Protein AF-A0A176YHS0-F1 (afdb_monomer)

Structure (mmCIF, N/CA/C/O backbone):
data_AF-A0A176YHS0-F1
#
_entry.id   AF-A0A176YHS0-F1
#
loop_
_atom_site.group_PDB
_atom_site.id
_atom_site.type_symbol
_atom_site.label_atom_id
_atom_site.label_alt_id
_atom_site.label_comp_id
_atom_site.label_asym_id
_atom_site.label_entity_id
_atom_site.label_seq_id
_atom_site.pdbx_PDB_ins_code
_atom_site.Cartn_x
_atom_site.Cartn_y
_atom_site.Cartn_z
_atom_site.occupancy
_atom_site.B_iso_or_equiv
_atom_site.auth_seq_id
_atom_site.auth_comp_id
_atom_site.auth_asym_id
_atom_site.auth_atom_id
_atom_site.pdbx_PDB_model_num
ATOM 1 N N . MET A 1 1 ? -35.285 -6.888 7.145 1.00 36.59 1 MET A N 1
ATOM 2 C CA . MET A 1 1 ? -34.048 -7.122 7.920 1.00 36.59 1 MET A CA 1
ATOM 3 C C . MET A 1 1 ? -33.165 -5.893 7.753 1.00 36.59 1 MET A C 1
ATOM 5 O O . MET A 1 1 ? -32.927 -5.507 6.618 1.00 36.59 1 MET A O 1
ATOM 9 N N . LYS A 1 2 ? -32.815 -5.190 8.837 1.00 32.19 2 LYS A N 1
ATO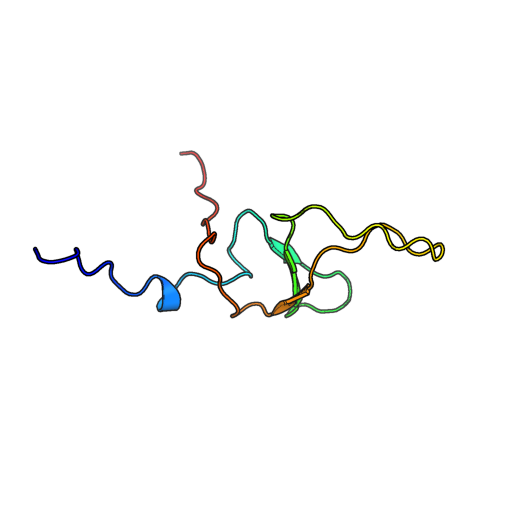M 10 C CA . LYS A 1 2 ? -32.042 -3.937 8.775 1.00 32.19 2 LYS A CA 1
ATOM 11 C C . LYS A 1 2 ? -30.555 -4.286 8.827 1.00 32.19 2 LYS A C 1
ATOM 13 O O . LYS A 1 2 ? -30.112 -4.837 9.829 1.00 32.19 2 LYS A O 1
ATOM 18 N N . GLN A 1 3 ? -29.812 -3.998 7.759 1.00 43.50 3 GLN A N 1
ATOM 19 C CA . GLN A 1 3 ? -28.350 -4.033 7.803 1.00 43.50 3 GLN A CA 1
ATOM 20 C C . GLN A 1 3 ? -27.873 -3.047 8.883 1.00 43.50 3 GLN A C 1
ATOM 22 O O . GLN A 1 3 ? -28.403 -1.930 8.946 1.00 43.50 3 GLN A O 1
ATOM 27 N N . PRO A 1 4 ? -26.926 -3.431 9.754 1.00 40.53 4 PRO A N 1
ATOM 28 C CA . PRO A 1 4 ? -26.370 -2.506 10.725 1.00 40.53 4 PRO A CA 1
ATOM 29 C C . PRO A 1 4 ? -25.653 -1.393 9.955 1.00 40.53 4 PRO A C 1
ATOM 31 O O . PRO A 1 4 ? -24.784 -1.656 9.126 1.00 40.53 4 PRO A O 1
ATOM 34 N N . ARG A 1 5 ? -26.064 -0.141 10.190 1.00 41.06 5 ARG A N 1
ATOM 35 C CA . ARG A 1 5 ? -25.349 1.042 9.705 1.00 41.06 5 ARG A CA 1
ATOM 36 C C . ARG A 1 5 ? -24.016 1.1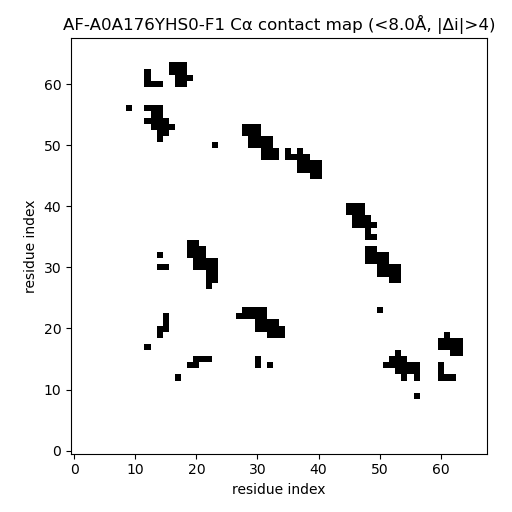04 10.445 1.00 41.06 5 ARG A C 1
ATOM 38 O O . ARG A 1 5 ? -23.930 1.716 11.505 1.00 41.06 5 ARG A O 1
ATOM 45 N N . LEU A 1 6 ? -23.005 0.433 9.901 1.00 47.94 6 LEU A N 1
ATOM 46 C CA . LEU A 1 6 ? -21.611 0.759 10.175 1.00 47.94 6 LEU A CA 1
ATOM 47 C C . LEU A 1 6 ? -21.466 2.265 9.921 1.00 47.94 6 LEU A C 1
ATOM 49 O O . LEU A 1 6 ? -21.852 2.744 8.851 1.00 47.94 6 LEU A O 1
ATOM 53 N N . ALA A 1 7 ? -20.991 3.020 10.914 1.00 45.03 7 ALA A N 1
ATOM 54 C CA . ALA A 1 7 ? -20.562 4.400 10.697 1.00 45.03 7 ALA A CA 1
ATOM 55 C C . ALA A 1 7 ? -19.619 4.436 9.476 1.00 45.03 7 ALA A C 1
ATOM 57 O O . ALA A 1 7 ? -18.941 3.430 9.234 1.00 45.03 7 ALA A O 1
ATOM 58 N N . PR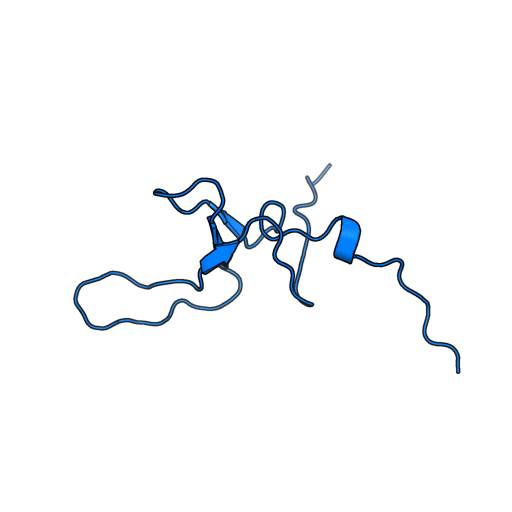O A 1 8 ? -19.582 5.510 8.667 1.00 46.75 8 PRO A N 1
ATOM 59 C CA . PRO A 1 8 ? -18.769 5.508 7.463 1.00 46.75 8 PRO A CA 1
ATOM 60 C C . PRO A 1 8 ? -17.302 5.366 7.879 1.00 46.75 8 PRO A C 1
ATOM 62 O O . PRO A 1 8 ? -16.676 6.326 8.307 1.00 46.75 8 PRO A O 1
ATOM 65 N N . LEU A 1 9 ? -16.736 4.166 7.722 1.00 49.91 9 LEU A N 1
ATOM 66 C CA . LEU A 1 9 ? -15.290 3.941 7.810 1.00 49.91 9 LEU A CA 1
ATOM 67 C C . LEU A 1 9 ? -14.530 4.913 6.888 1.00 49.91 9 LEU A C 1
ATOM 69 O O . LEU A 1 9 ? -13.376 5.206 7.140 1.00 49.91 9 LEU A O 1
ATOM 73 N N . ARG A 1 10 ? -15.205 5.471 5.872 1.00 48.62 10 ARG A N 1
ATOM 74 C CA . ARG A 1 10 ? -14.722 6.495 4.936 1.00 48.62 10 ARG A CA 1
ATOM 75 C C . ARG A 1 10 ? -14.072 7.728 5.565 1.00 48.62 10 ARG A C 1
ATOM 77 O O . ARG A 1 10 ? -13.193 8.283 4.929 1.00 48.62 10 ARG A O 1
ATOM 84 N N . ASP A 1 11 ? -14.481 8.160 6.758 1.00 50.31 11 ASP A N 1
ATOM 85 C CA . ASP A 1 11 ? -13.937 9.403 7.336 1.00 50.31 11 ASP A CA 1
ATOM 86 C C . ASP A 1 11 ? -12.599 9.182 8.077 1.00 50.31 11 ASP A C 1
ATOM 88 O O . ASP A 1 11 ? -11.992 10.139 8.551 1.00 50.31 11 ASP A O 1
ATOM 92 N N . ARG A 1 12 ? -12.144 7.923 8.208 1.00 54.69 12 ARG A N 1
ATOM 93 C CA . ARG A 1 12 ? -10.886 7.546 8.891 1.00 54.69 12 ARG A CA 1
A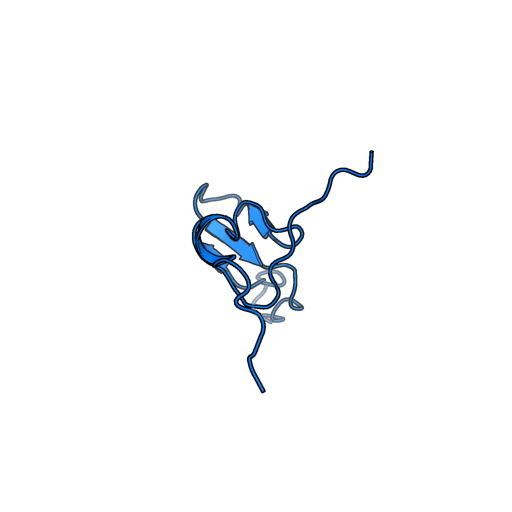TOM 94 C C . ARG A 1 12 ? -10.052 6.484 8.171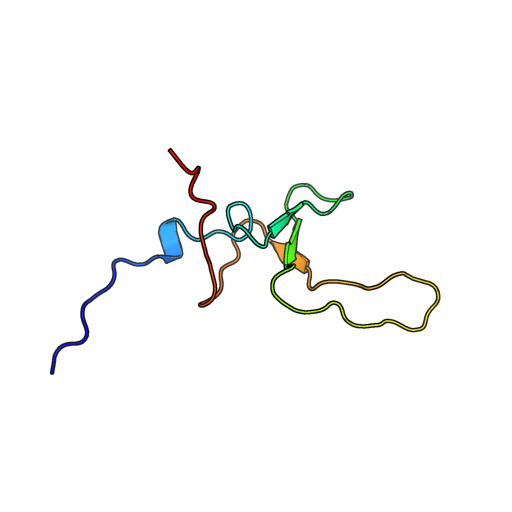 1.00 54.69 12 ARG A C 1
ATOM 96 O O . ARG A 1 12 ? -8.869 6.355 8.460 1.00 54.69 12 ARG A O 1
ATOM 103 N N . ALA A 1 13 ? -10.653 5.714 7.269 1.00 61.06 13 ALA A N 1
ATOM 104 C CA . ALA A 1 13 ? -9.968 4.703 6.482 1.00 61.06 13 ALA A CA 1
ATOM 105 C C . ALA A 1 13 ? -9.234 5.390 5.334 1.00 61.06 13 ALA A C 1
ATOM 107 O O . ALA A 1 13 ? -9.860 5.710 4.331 1.00 61.06 13 ALA A O 1
ATOM 108 N N . ALA A 1 14 ? -7.939 5.626 5.498 1.00 78.19 14 ALA A N 1
ATOM 109 C CA . ALA A 1 14 ? -7.080 6.248 4.502 1.00 78.19 14 ALA A CA 1
ATOM 110 C C . ALA A 1 14 ? -5.927 5.291 4.185 1.00 78.19 14 ALA A C 1
ATOM 112 O O . ALA A 1 14 ? -5.379 4.650 5.081 1.00 78.19 14 ALA A O 1
ATOM 113 N N . CYS A 1 15 ? -5.547 5.147 2.919 1.00 82.88 15 CYS A N 1
ATOM 114 C CA . CYS A 1 15 ? -4.437 4.280 2.530 1.00 82.88 15 CYS A CA 1
ATOM 115 C C . CYS A 1 15 ? -3.120 4.671 3.213 1.00 82.88 15 CYS A C 1
ATOM 117 O O . CYS A 1 15 ? -2.312 3.779 3.472 1.00 82.88 15 CYS A O 1
ATOM 119 N N . GLY A 1 16 ? -2.955 5.945 3.587 1.00 81.56 16 GLY A N 1
ATOM 120 C CA . GLY A 1 16 ? -1.817 6.414 4.379 1.00 81.56 16 GLY A CA 1
ATOM 121 C C . GLY A 1 16 ? -1.719 5.833 5.798 1.00 81.56 16 GLY A C 1
ATOM 122 O O . GLY A 1 16 ? -0.635 5.821 6.367 1.00 81.56 16 GLY A O 1
ATOM 123 N N . THR A 1 17 ? -2.816 5.315 6.364 1.00 85.88 17 THR A N 1
ATOM 124 C CA . THR A 1 17 ? -2.866 4.704 7.711 1.00 85.88 17 THR A CA 1
ATOM 125 C C . THR A 1 17 ? -3.221 3.214 7.682 1.00 85.88 17 THR A C 1
ATOM 127 O O . THR A 1 17 ? -3.542 2.608 8.706 1.00 85.88 17 THR A O 1
ATOM 130 N N . CYS A 1 18 ? -3.207 2.606 6.496 1.00 86.50 18 CYS A N 1
ATOM 131 C CA . CYS A 1 18 ? -3.539 1.200 6.305 1.00 86.50 18 CYS A CA 1
ATOM 132 C C . CYS A 1 18 ? -2.328 0.310 6.622 1.00 86.50 18 CYS A C 1
ATOM 134 O O . CYS A 1 18 ? -1.240 0.593 6.132 1.00 86.50 18 CYS A O 1
ATOM 136 N N . GLU A 1 19 ? -2.518 -0.831 7.300 1.00 88.12 19 GLU A N 1
ATOM 137 C CA . GLU A 1 19 ? -1.439 -1.806 7.588 1.00 88.12 19 GLU A CA 1
ATOM 138 C C . GLU A 1 19 ? -0.742 -2.330 6.313 1.00 88.12 19 GLU A C 1
ATOM 140 O O . GLU A 1 19 ? 0.362 -2.868 6.345 1.00 88.12 19 GLU A O 1
ATOM 145 N N . PHE A 1 20 ? -1.419 -2.212 5.166 1.00 88.25 20 PHE A N 1
ATOM 146 C CA . PHE A 1 20 ? -0.909 -2.633 3.864 1.00 88.25 20 PHE A CA 1
ATOM 147 C C . PHE A 1 20 ? -0.294 -1.487 3.049 1.00 88.25 20 PHE A C 1
ATOM 149 O O . PHE A 1 20 ? 0.129 -1.731 1.916 1.00 88.25 20 PHE A O 1
ATOM 156 N N . GLY A 1 21 ? -0.327 -0.252 3.546 1.00 87.50 21 GLY A N 1
ATOM 157 C CA . GLY A 1 21 ? 0.220 0.921 2.873 1.00 87.50 21 GLY A CA 1
ATOM 158 C C . GLY A 1 21 ? 1.716 1.062 3.139 1.00 87.50 21 GLY A C 1
ATOM 159 O O . GLY A 1 21 ? 2.162 0.983 4.276 1.00 87.50 21 GLY A O 1
ATOM 160 N N . GLU A 1 22 ? 2.501 1.285 2.090 1.00 88.12 22 GLU A N 1
ATOM 161 C CA . GLU A 1 22 ? 3.930 1.604 2.188 1.00 88.12 22 GLU A CA 1
ATOM 162 C C . GLU A 1 22 ? 4.191 2.901 1.416 1.00 88.12 22 GLU A C 1
ATOM 164 O O . GLU A 1 22 ? 3.832 2.984 0.244 1.00 88.12 22 GLU A O 1
ATOM 169 N N . MET A 1 23 ? 4.772 3.923 2.049 1.00 86.44 23 MET A N 1
ATOM 170 C CA . MET A 1 23 ? 4.991 5.231 1.414 1.00 86.44 23 MET A CA 1
ATOM 171 C C . MET A 1 23 ? 5.870 5.103 0.161 1.00 86.44 23 MET A C 1
ATOM 173 O O . MET A 1 23 ? 6.899 4.425 0.167 1.00 86.44 23 MET A O 1
ATOM 177 N N . HIS A 1 24 ? 5.467 5.751 -0.930 1.00 84.62 24 HIS A N 1
ATOM 178 C CA . HIS A 1 24 ? 6.209 5.747 -2.182 1.00 84.62 24 HIS A CA 1
ATOM 179 C C . HIS A 1 24 ? 7.443 6.657 -2.063 1.00 84.62 24 HIS A C 1
ATOM 181 O O . HIS A 1 24 ? 7.315 7.858 -1.858 1.00 84.62 24 HIS A O 1
ATOM 187 N N . GLU A 1 25 ? 8.649 6.116 -2.269 1.00 78.88 25 GLU A N 1
ATOM 188 C CA . GLU A 1 25 ? 9.932 6.804 -1.994 1.00 78.88 25 GLU A CA 1
ATOM 189 C C . GLU A 1 25 ? 10.118 8.168 -2.685 1.00 78.88 25 GLU A C 1
ATOM 191 O O . GLU A 1 25 ? 10.935 8.979 -2.264 1.00 78.88 25 GLU A O 1
ATOM 196 N N . SER A 1 26 ? 9.407 8.410 -3.788 1.00 80.50 26 SER A N 1
ATOM 197 C CA . SER A 1 26 ? 9.502 9.657 -4.564 1.00 80.50 26 SER A CA 1
ATOM 198 C C . SER A 1 26 ? 8.347 10.641 -4.346 1.00 80.50 26 SER A C 1
ATOM 200 O O . SER A 1 26 ? 8.361 11.700 -4.972 1.00 80.50 26 SER A O 1
ATOM 202 N N . ASN A 1 27 ? 7.325 10.290 -3.556 1.00 79.75 27 ASN A N 1
ATOM 203 C CA . ASN A 1 27 ? 6.151 11.138 -3.359 1.00 79.75 27 ASN A CA 1
ATOM 204 C C . ASN A 1 27 ? 5.444 10.838 -2.026 1.00 79.75 27 ASN A C 1
ATOM 206 O O . ASN A 1 27 ? 4.848 9.775 -1.867 1.00 79.75 27 ASN A O 1
ATOM 210 N N . ASP A 1 28 ? 5.446 11.824 -1.130 1.00 79.81 28 ASP A N 1
ATOM 211 C CA . ASP A 1 28 ? 4.906 11.724 0.232 1.00 79.81 28 ASP A CA 1
ATOM 212 C C . ASP A 1 28 ? 3.376 11.567 0.283 1.00 79.81 28 ASP A C 1
ATOM 214 O O . ASP A 1 28 ? 2.830 11.213 1.323 1.00 79.81 28 ASP A O 1
ATOM 218 N N . THR A 1 29 ? 2.666 11.810 -0.825 1.00 82.38 29 THR A N 1
ATOM 219 C CA . THR A 1 29 ? 1.205 11.625 -0.896 1.00 82.38 29 THR A CA 1
ATOM 220 C C . THR A 1 29 ? 0.797 10.302 -1.534 1.00 82.38 29 THR A C 1
ATOM 222 O O . THR A 1 29 ? -0.397 10.024 -1.640 1.00 82.38 29 THR A O 1
ATOM 225 N N . GLN A 1 30 ? 1.760 9.506 -2.008 1.00 87.19 30 GLN A N 1
ATOM 226 C CA . GLN A 1 30 ? 1.510 8.251 -2.707 1.00 87.19 30 GLN A CA 1
ATOM 227 C C . GLN A 1 30 ? 1.990 7.062 -1.891 1.00 87.19 30 GLN A C 1
ATOM 229 O O . GLN A 1 30 ? 3.027 7.101 -1.236 1.00 87.19 30 GLN A O 1
ATOM 234 N N . PHE A 1 31 ? 1.240 5.971 -1.979 1.00 88.88 31 PHE A N 1
ATOM 235 C CA . PHE A 1 31 ? 1.499 4.744 -1.243 1.00 88.88 31 PHE A CA 1
ATOM 236 C C . PHE A 1 31 ? 1.424 3.542 -2.180 1.00 88.88 31 PHE A C 1
ATOM 238 O O . PHE A 1 31 ? 0.564 3.460 -3.057 1.00 88.88 31 PHE A O 1
ATOM 245 N N . TYR A 1 32 ? 2.299 2.567 -1.972 1.00 88.31 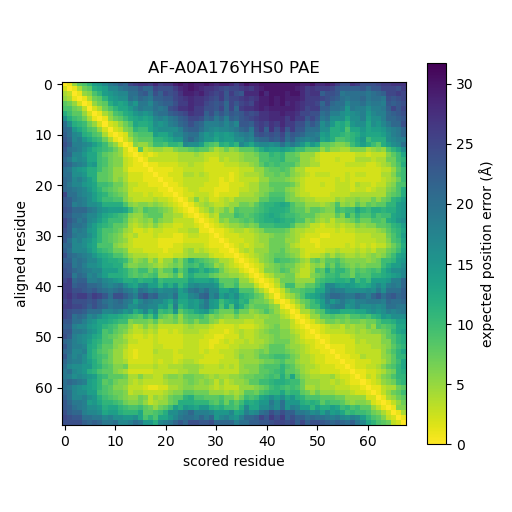32 TYR A N 1
ATOM 246 C CA . TYR A 1 32 ? 2.167 1.228 -2.518 1.00 88.31 32 TYR A CA 1
ATOM 247 C C . TYR A 1 32 ? 1.158 0.429 -1.691 1.00 88.31 32 TYR A C 1
ATOM 249 O O . TYR A 1 32 ? 1.323 0.242 -0.487 1.00 88.31 32 TYR A O 1
ATOM 257 N N . CYS A 1 33 ? 0.133 -0.116 -2.344 1.00 87.00 33 CYS A N 1
ATOM 258 C CA . CYS A 1 33 ? -0.804 -1.044 -1.722 1.00 87.00 33 CYS A CA 1
ATOM 259 C C . CYS A 1 33 ? -0.238 -2.473 -1.756 1.00 87.00 33 CYS A C 1
ATOM 261 O O . CYS A 1 33 ? -0.366 -3.201 -2.746 1.00 87.00 33 CYS A O 1
ATOM 263 N N . ARG A 1 34 ? 0.363 -2.904 -0.643 1.00 85.62 34 ARG A N 1
ATOM 264 C CA . ARG A 1 34 ? 1.025 -4.214 -0.474 1.00 85.62 34 ARG A CA 1
ATOM 265 C C . ARG A 1 34 ? 0.053 -5.374 -0.270 1.00 85.62 34 ARG A C 1
ATOM 267 O O . ARG A 1 34 ? 0.459 -6.534 -0.232 1.00 85.62 34 ARG A O 1
ATOM 274 N N . ARG A 1 35 ? -1.249 -5.085 -0.166 1.00 84.38 35 ARG A N 1
ATOM 275 C CA . ARG A 1 35 ? -2.298 -6.095 0.047 1.00 84.38 35 ARG A CA 1
ATOM 276 C C . ARG A 1 35 ? -2.368 -7.115 -1.088 1.00 84.38 35 ARG A C 1
ATOM 278 O O . ARG A 1 35 ? -2.738 -8.273 -0.858 1.00 84.38 35 ARG A O 1
ATOM 285 N N . ARG A 1 36 ? -2.103 -6.666 -2.316 1.00 77.94 36 ARG A N 1
ATOM 286 C CA . ARG A 1 36 ? -2.132 -7.480 -3.535 1.00 77.94 36 ARG A CA 1
ATOM 287 C C . ARG A 1 36 ? -0.700 -7.792 -3.955 1.00 77.94 36 ARG A C 1
ATOM 289 O O . ARG A 1 36 ? 0.187 -6.965 -3.788 1.00 77.94 36 ARG A O 1
ATOM 296 N N . ALA A 1 37 ? -0.492 -8.987 -4.508 1.00 74.81 37 ALA A N 1
ATOM 297 C CA . ALA A 1 37 ? 0.799 -9.354 -5.075 1.00 74.81 37 ALA A CA 1
ATOM 298 C C . ALA A 1 37 ? 1.197 -8.340 -6.163 1.00 74.81 37 ALA A C 1
ATOM 300 O O . ALA A 1 37 ? 0.322 -7.884 -6.910 1.00 74.81 37 ALA A O 1
ATOM 301 N N . PRO A 1 38 ? 2.487 -7.989 -6.262 1.00 76.19 38 PRO A N 1
ATOM 302 C CA . PRO A 1 38 ? 2.934 -7.039 -7.260 1.00 76.19 38 PRO A CA 1
ATOM 303 C C . PRO A 1 38 ? 2.749 -7.632 -8.655 1.00 76.19 38 PRO A C 1
ATOM 305 O O . PRO A 1 38 ? 2.870 -8.844 -8.865 1.00 76.19 38 PRO A O 1
ATOM 308 N N . VAL A 1 39 ? 2.485 -6.769 -9.631 1.00 71.38 39 VAL A N 1
ATOM 309 C CA . VAL A 1 39 ? 2.503 -7.186 -11.030 1.00 71.38 39 VAL A CA 1
ATOM 310 C C . VAL A 1 39 ? 3.963 -7.423 -11.405 1.00 71.38 39 VAL A C 1
ATOM 312 O O . VAL A 1 39 ? 4.807 -6.534 -11.269 1.00 71.38 39 VAL A O 1
ATOM 315 N N . LEU A 1 40 ? 4.277 -8.638 -11.859 1.00 67.00 40 LEU A N 1
ATOM 316 C CA . LEU A 1 40 ? 5.589 -8.953 -12.416 1.00 67.00 40 LEU A CA 1
ATOM 317 C C . LEU A 1 40 ? 5.729 -8.231 -13.756 1.00 67.00 40 LEU A C 1
ATOM 319 O O . LEU A 1 40 ? 5.244 -8.705 -14.784 1.00 67.00 40 LEU A O 1
ATOM 323 N N . VAL A 1 41 ? 6.383 -7.074 -13.752 1.00 63.72 41 VAL A N 1
ATOM 324 C CA . VAL A 1 41 ? 6.694 -6.356 -14.986 1.00 63.72 41 VAL A CA 1
ATOM 325 C C . VAL A 1 41 ? 8.051 -6.855 -15.486 1.00 63.72 41 VAL A C 1
ATOM 327 O O . VAL A 1 41 ? 9.096 -6.509 -14.948 1.00 63.72 41 VAL A O 1
ATOM 330 N N . ASN A 1 42 ? 8.054 -7.713 -16.509 1.00 59.12 42 ASN A N 1
ATOM 331 C CA . ASN A 1 42 ? 9.273 -8.267 -17.117 1.00 59.12 42 ASN A CA 1
ATOM 332 C C . ASN A 1 42 ? 9.971 -7.238 -18.035 1.00 59.12 42 ASN A C 1
ATOM 334 O O . ASN A 1 42 ? 10.080 -7.427 -19.242 1.00 59.12 42 ASN A O 1
ATOM 338 N N . SER A 1 43 ? 10.374 -6.099 -17.473 1.00 61.12 43 SER A N 1
ATOM 339 C CA . SER A 1 43 ? 11.015 -4.990 -18.200 1.00 61.12 43 SER A CA 1
ATOM 340 C C . SER A 1 43 ? 12.324 -4.524 -17.551 1.00 61.12 43 SER A C 1
ATOM 342 O O . SER A 1 43 ? 12.800 -3.425 -17.824 1.00 61.12 43 SER A O 1
ATOM 344 N N . GLY A 1 44 ? 12.905 -5.343 -16.664 1.00 65.25 44 GLY A N 1
ATOM 345 C CA . GLY A 1 44 ? 14.091 -4.995 -15.867 1.00 65.25 44 GLY A CA 1
ATOM 346 C C . GLY A 1 44 ? 13.808 -4.019 -14.719 1.00 65.25 44 GLY A C 1
ATOM 347 O O . GLY A 1 44 ? 14.675 -3.788 -13.881 1.00 65.25 44 GLY A O 1
ATOM 348 N N . LYS A 1 45 ? 12.589 -3.475 -14.649 1.00 61.66 45 LYS A N 1
ATOM 349 C CA . LYS A 1 45 ? 12.066 -2.756 -13.488 1.00 61.66 45 LYS A CA 1
ATOM 350 C C . LYS A 1 45 ? 11.486 -3.797 -12.529 1.00 61.66 45 LYS A C 1
ATOM 352 O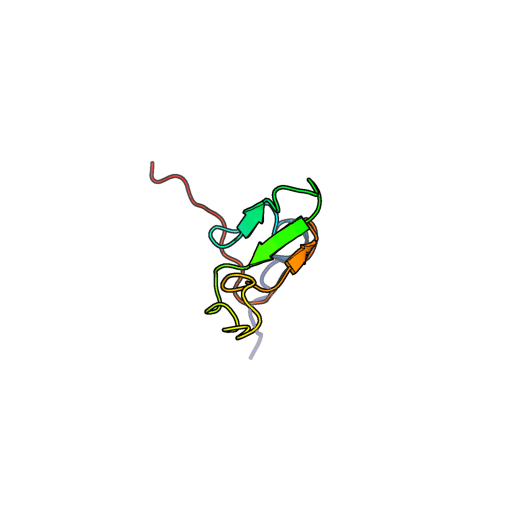 O . LYS A 1 45 ? 10.836 -4.733 -12.981 1.00 61.66 45 LYS A O 1
ATOM 357 N N . GLY A 1 46 ? 11.795 -3.690 -11.238 1.00 65.56 46 GLY A N 1
ATOM 358 C CA . GLY A 1 46 ? 11.362 -4.654 -10.221 1.00 65.56 46 GLY A CA 1
ATOM 359 C C . GLY A 1 46 ? 9.840 -4.828 -10.148 1.00 65.56 46 GLY A C 1
ATOM 360 O O . GLY A 1 46 ? 9.077 -4.154 -10.836 1.00 65.56 46 GLY A O 1
ATOM 361 N N . ALA A 1 47 ? 9.391 -5.755 -9.306 1.00 71.44 47 ALA A N 1
ATOM 362 C CA . ALA A 1 47 ? 7.970 -5.996 -9.078 1.00 71.44 47 ALA A CA 1
ATOM 363 C C . ALA A 1 47 ? 7.264 -4.701 -8.613 1.00 71.44 47 ALA A C 1
ATOM 365 O O . ALA A 1 47 ? 7.743 -4.051 -7.686 1.00 71.44 47 ALA A O 1
ATOM 366 N N . VAL A 1 48 ? 6.144 -4.326 -9.248 1.00 75.50 48 VAL A N 1
ATOM 367 C CA . VAL A 1 48 ? 5.438 -3.062 -8.959 1.00 75.50 48 VAL A CA 1
ATOM 368 C C . VAL A 1 48 ? 4.107 -3.347 -8.270 1.00 75.50 48 VAL A C 1
ATOM 370 O O . VAL A 1 48 ? 3.265 -4.082 -8.795 1.00 75.50 48 VAL A O 1
ATOM 373 N N . PHE A 1 49 ? 3.913 -2.756 -7.094 1.00 83.81 49 PHE A N 1
ATOM 374 C CA . PHE A 1 49 ? 2.634 -2.759 -6.387 1.00 83.81 49 PHE A CA 1
ATOM 375 C C . PHE A 1 49 ? 1.728 -1.631 -6.908 1.00 83.81 49 PHE A C 1
ATOM 377 O O . PHE A 1 49 ? 2.242 -0.617 -7.381 1.00 83.81 49 PHE A O 1
ATOM 384 N N . PRO A 1 50 ? 0.391 -1.773 -6.830 1.00 84.81 50 PRO A N 1
ATOM 385 C CA . PRO A 1 50 ? -0.523 -0.680 -7.152 1.00 84.81 50 PRO A CA 1
ATOM 386 C C . PRO A 1 50 ? -0.218 0.570 -6.320 1.00 84.81 50 PRO A C 1
ATOM 388 O O . PRO A 1 50 ? -0.019 0.454 -5.112 1.00 84.81 50 PRO A O 1
ATOM 391 N N . ILE A 1 51 ? -0.211 1.739 -6.963 1.00 87.50 51 ILE A N 1
ATOM 392 C CA . ILE A 1 51 ? -0.038 3.038 -6.303 1.00 87.50 51 ILE A CA 1
ATOM 393 C C . ILE A 1 51 ? -1.422 3.639 -6.043 1.00 87.50 51 ILE A C 1
ATOM 395 O O . ILE A 1 51 ? -2.275 3.617 -6.931 1.00 87.50 51 ILE A O 1
ATOM 399 N N . VAL A 1 52 ? -1.626 4.146 -4.832 1.00 86.56 52 VAL A N 1
ATOM 400 C CA . VAL A 1 52 ? -2.843 4.819 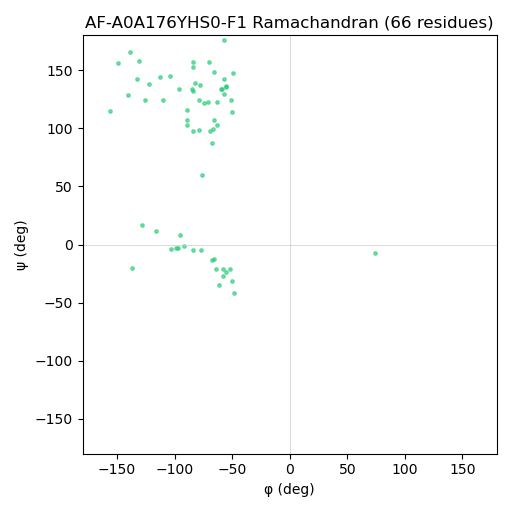-4.352 1.00 86.56 52 VAL A CA 1
ATOM 401 C C . VAL A 1 52 ? -2.460 6.132 -3.671 1.00 86.56 52 VAL A C 1
ATOM 403 O O . VAL A 1 52 ? -1.316 6.275 -3.231 1.00 86.56 52 VAL A O 1
ATOM 406 N N . ASP A 1 53 ? -3.390 7.077 -3.578 1.00 87.94 53 ASP A N 1
ATOM 407 C CA . ASP A 1 53 ? -3.161 8.321 -2.841 1.00 87.94 53 ASP A CA 1
ATOM 408 C C . ASP A 1 53 ? -3.440 8.142 -1.339 1.00 87.94 53 ASP A C 1
ATOM 410 O O . ASP A 1 53 ? -4.192 7.260 -0.922 1.00 87.94 53 ASP A O 1
ATOM 414 N N . GLU A 1 54 ? -2.851 9.004 -0.508 1.00 84.38 54 GLU A N 1
ATOM 415 C CA . GLU A 1 54 ? -2.977 8.983 0.959 1.00 84.38 54 GLU A CA 1
ATOM 416 C C . GLU A 1 54 ? -4.435 8.868 1.433 1.00 84.38 54 GLU A C 1
ATOM 418 O O . GLU A 1 54 ? -4.730 8.099 2.346 1.00 84.38 54 GLU A O 1
ATOM 423 N N . ASN A 1 55 ? -5.343 9.595 0.773 1.00 85.12 55 ASN A N 1
ATOM 424 C CA . ASN A 1 55 ? -6.763 9.693 1.124 1.00 85.12 55 ASN A CA 1
ATOM 425 C C . ASN A 1 55 ? -7.655 8.656 0.419 1.00 85.12 55 ASN A C 1
ATOM 427 O O . ASN A 1 55 ? -8.872 8.647 0.631 1.00 85.12 55 ASN A O 1
ATOM 431 N N . ASP A 1 56 ? -7.087 7.801 -0.434 1.00 84.62 56 ASP A N 1
ATOM 432 C CA . ASP A 1 56 ? -7.841 6.714 -1.050 1.00 84.62 56 ASP A CA 1
ATOM 433 C C . ASP A 1 56 ? -8.201 5.649 -0.012 1.00 84.62 56 ASP A C 1
ATOM 435 O O . ASP A 1 56 ? -7.559 5.500 1.026 1.00 84.62 56 ASP A O 1
ATOM 439 N N . TRP A 1 57 ? -9.249 4.875 -0.294 1.00 82.25 57 TRP A N 1
ATOM 440 C CA . TRP A 1 57 ? -9.692 3.801 0.589 1.00 82.25 57 TRP A CA 1
ATOM 441 C C . TRP A 1 57 ? -10.317 2.656 -0.204 1.00 82.25 57 TRP A C 1
ATOM 443 O O . TRP A 1 57 ? -10.835 2.829 -1.310 1.00 82.25 57 TRP A O 1
ATOM 453 N N . CYS A 1 58 ? -10.300 1.458 0.379 1.00 82.19 58 CYS A N 1
ATOM 454 C CA . CYS A 1 58 ? -10.946 0.283 -0.196 1.00 82.19 58 CYS A CA 1
ATOM 455 C C . CYS A 1 58 ? -11.670 -0.538 0.879 1.00 82.19 58 CYS A C 1
ATOM 457 O O . CYS A 1 58 ? -11.450 -0.359 2.074 1.00 82.19 58 CYS A O 1
ATOM 459 N N . GLY A 1 59 ? -12.540 -1.461 0.458 1.00 79.25 59 GLY A N 1
ATOM 460 C CA . GLY A 1 59 ? -13.292 -2.326 1.379 1.00 79.25 59 GLY A CA 1
ATOM 461 C C . GLY A 1 59 ? -12.434 -3.318 2.178 1.00 79.25 59 GLY A C 1
ATOM 462 O O . GLY A 1 59 ? -12.931 -3.894 3.139 1.00 79.25 59 GLY A O 1
ATOM 463 N N . ASP A 1 60 ? -11.165 -3.489 1.795 1.00 81.31 60 ASP A N 1
ATOM 464 C CA . ASP A 1 60 ? -10.176 -4.330 2.482 1.00 81.31 60 ASP A CA 1
ATOM 465 C C . ASP A 1 60 ? -9.299 -3.521 3.466 1.00 81.31 60 ASP A C 1
ATOM 467 O O . ASP A 1 60 ? -8.310 -4.055 3.970 1.00 81.31 60 ASP A O 1
ATOM 471 N N . PHE A 1 61 ? -9.617 -2.241 3.716 1.00 79.56 61 PHE A N 1
ATOM 472 C CA . PHE A 1 61 ? -8.863 -1.3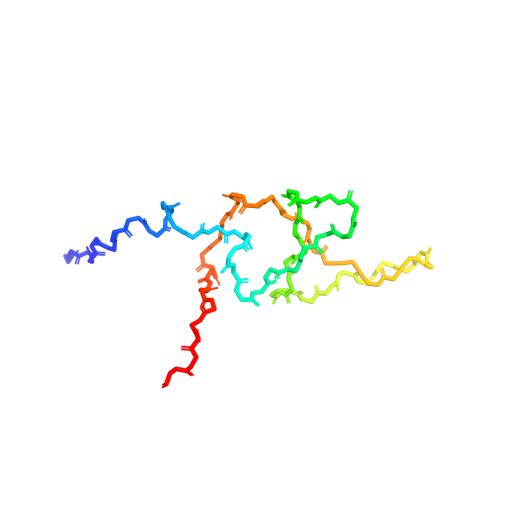91 4.641 1.00 79.56 61 PHE A CA 1
ATOM 473 C C . PHE A 1 61 ? -8.762 -2.023 6.031 1.00 79.56 61 PHE A C 1
ATOM 475 O O . PHE A 1 61 ? -9.751 -2.513 6.587 1.00 79.56 61 PHE A O 1
ATOM 482 N N . ARG A 1 62 ? -7.560 -1.954 6.600 1.00 79.56 62 ARG A N 1
ATOM 483 C CA . ARG A 1 62 ? -7.274 -2.355 7.969 1.00 79.56 62 ARG A CA 1
ATOM 484 C C . ARG A 1 62 ? -6.306 -1.363 8.586 1.00 79.56 62 ARG A C 1
ATOM 486 O O . ARG A 1 62 ? -5.280 -1.058 7.990 1.00 79.56 62 ARG A O 1
ATOM 493 N N . GLU A 1 63 ? -6.671 -0.858 9.752 1.00 76.88 63 GLU A N 1
ATOM 494 C CA . GLU A 1 63 ? -5.828 0.033 10.543 1.00 76.88 63 GLU A CA 1
ATOM 495 C C . GLU A 1 63 ? -4.763 -0.805 11.254 1.00 76.88 63 GLU A C 1
ATOM 497 O O . GLU A 1 63 ? -5.071 -1.891 11.762 1.00 76.88 63 GLU A O 1
ATOM 502 N N . GLU A 1 64 ? -3.521 -0.324 11.272 1.00 66.69 64 GLU A N 1
ATOM 503 C CA . GLU A 1 64 ? -2.485 -0.912 12.116 1.00 66.69 64 GLU A CA 1
ATOM 504 C C . GLU A 1 64 ? -2.878 -0.674 13.579 1.00 66.69 64 GLU A C 1
ATOM 506 O O . GLU A 1 64 ? -2.869 0.447 14.079 1.00 66.69 64 GLU A O 1
ATOM 511 N N . VAL A 1 65 ? -3.311 -1.734 14.255 1.00 65.25 65 VAL A N 1
ATOM 512 C CA . VAL A 1 65 ? -3.580 -1.696 15.691 1.00 65.25 65 VAL A CA 1
ATOM 513 C C . VAL A 1 65 ? -2.293 -2.052 16.415 1.00 65.25 65 VAL A C 1
ATOM 515 O O . VAL A 1 65 ? -1.891 -3.216 16.416 1.00 65.25 65 VAL A O 1
ATOM 518 N N . ASP A 1 66 ? -1.668 -1.053 17.040 1.00 55.62 66 ASP A N 1
ATOM 519 C CA . ASP A 1 66 ? -0.583 -1.263 17.996 1.00 55.62 66 ASP A CA 1
ATOM 520 C C . ASP A 1 66 ? -1.026 -2.308 19.031 1.00 55.62 66 ASP A C 1
ATOM 522 O O . ASP A 1 66 ? -1.973 -2.100 19.799 1.00 55.62 66 ASP A O 1
ATOM 526 N N . ALA A 1 67 ? -0.364 -3.465 19.029 1.00 48.22 67 ALA A N 1
ATOM 527 C CA . ALA A 1 67 ? -0.616 -4.518 20.000 1.00 48.22 67 ALA A CA 1
ATOM 528 C C . ALA A 1 67 ? -0.185 -4.019 21.389 1.00 48.22 67 ALA A C 1
ATOM 530 O O . ALA A 1 67 ? 1.004 -4.002 21.704 1.00 48.22 67 ALA A O 1
ATOM 531 N N . THR A 1 68 ? -1.158 -3.573 22.189 1.00 41.22 68 THR A N 1
ATOM 532 C CA . THR A 1 68 ? -0.971 -3.213 23.604 1.00 41.22 68 THR A CA 1
ATOM 533 C C . THR A 1 68 ? -1.047 -4.447 24.494 1.00 41.22 68 THR A C 1
ATOM 535 O O . THR A 1 68 ? -1.940 -5.293 24.250 1.00 41.22 68 THR A O 1
#

Sequence (68 aa):
MKQPRLAPLRDRAACGTCEFGEMHESNDTQFYCRRRAPVLVNSGKGAVFPIVDENDWCGDFREEVDAT

Secondary structure (DSSP, 8-state):
--------GGGT--GGGBTTEEEETTEEEEEEETTSPPB---SSS--BPPEEETT---TT--B-----

Nearest PDB structures (foldseek):
  5bwe-assembly1_B  TM=7.366E-01  e=2.567E-01  Thauera aromatica

Solvent-accessible surface area (backbone atoms only — not comparable to full-atom values): 4374 Å² total; per-residue (Å²): 136,82,76,81,80,70,73,73,58,74,86,74,47,25,36,71,58,22,68,42,42,41,80,35,95,89,38,96,56,32,23,29,40,62,80,49,84,49,51,80,47,94,74,91,51,70,72,43,49,58,77,45,45,36,80,38,69,60,98,82,68,43,70,66,72,81,88,124

pLDDT: mean 71.65, std 16.12, range [32.19, 88.88]

Foldseek 3Di:
DDDPPDPPCLVPQWLLQFPQWDADPVDRQKTFRNVDFFDCDPPPDHGGGDIDGRSDHDPPGDGPDDDD

Mean predicted aligned error: 10.31 Å

Organism: NCBI:txid1505087

Radius of gyration: 14.81 Å; Cα contacts (8 Å, |Δi|>4): 100; chains: 1; bounding box: 48×21×42 Å